Protein AF-A0AAQ4ECL3-F1 (afdb_monomer)

Foldseek 3Di:
DAQAKAAADDVVVVPPPDDPPWKKWKAQPVQRDIDIGTHDYHPDDPQDMGHDPVVCVRNVHDPPGDIDIDTDDDDDDPDDDDDDPDPVCVPPPCNPVCVVVVD

Organism: Amblyomma americanum (NCBI:txid6943)

pLDDT: mean 70.66, std 14.15, range [37.09, 89.62]

Radius of gyration: 15.75 Å; Cα contacts (8 Å, |Δi|>4): 124; chains: 1; bounding box: 32×44×38 Å

Mean predicted aligned error: 11.11 Å

Solvent-accessible surface area (backbone atoms only — not comparable to full-atom values): 6639 Å² total; per-residue (Å²): 105,76,62,53,28,30,36,33,70,54,76,71,60,72,71,46,88,79,62,85,80,59,34,31,35,41,36,27,78,88,68,73,32,73,49,79,38,36,62,74,48,62,81,34,57,88,92,36,70,53,68,54,69,69,55,33,60,72,41,70,54,61,95,91,60,81,66,48,77,43,86,41,92,76,78,85,77,93,76,84,89,83,80,81,92,52,73,76,60,71,74,45,94,56,58,77,72,43,55,74,63,79,61

Sequence (103 aa):
RSKLCVISFSCILARLNIVYPMLFKLTNKKSNRETHCGVLEFVADEGKVYLPYWMQRNLLLDEGDIVQVESATLPVATFSKFQPLSVDFLDITNPKAVYPLVW

Secondary structure (DSSP, 8-state):
---EEEEB--HHHHHS--PSS-EEEEEETTTTEEEEEEE----BPTT-EE--HHHHHHHTPPTT---EEEE--PPPPS------SSGGGTSSS-HHHHHHHH-

Nearest PDB structures (foldseek):
  2yuj-assembly1_A  TM=9.071E-01  e=2.483E-09  Homo sapiens
  1zc1-assembly1_A  TM=8.539E-01  e=1.023E-07  Saccharomyces cerevisiae
  7r7s-assembly1_D  TM=8.011E-01  e=1.392E-03  Homo sapiens
  7k56-assembly1_A  TM=6.999E-01  e=4.610E-03  Homo sapiens
  7a8y-assembly1_BBB  TM=6.713E-01  e=5.387E-02  Escherichia coli

Structure (mmCIF, N/CA/C/O backbone):
data_AF-A0AAQ4ECL3-F1
#
_entry.id   AF-A0AAQ4ECL3-F1
#
loop_
_atom_site.group_PDB
_atom_site.id
_atom_site.type_symbol
_atom_site.label_atom_id
_atom_site.label_alt_id
_atom_site.label_comp_id
_atom_site.label_asym_id
_atom_site.label_entity_id
_atom_site.label_seq_id
_atom_site.pdbx_PDB_ins_code
_atom_site.Cartn_x
_atom_site.Cartn_y
_atom_site.Cartn_z
_atom_site.occupancy
_atom_site.B_iso_or_equiv
_atom_site.auth_seq_id
_atom_site.auth_comp_id
_atom_site.auth_asym_id
_atom_site.auth_atom_id
_atom_site.pdbx_PDB_model_num
ATOM 1 N N . ARG A 1 1 ? -1.171 -0.629 -13.913 1.00 37.47 1 ARG A N 1
ATOM 2 C CA . ARG A 1 1 ? -1.336 0.820 -13.656 1.00 37.47 1 ARG A CA 1
ATOM 3 C C . ARG A 1 1 ? -1.930 1.063 -12.256 1.00 37.47 1 ARG A C 1
ATOM 5 O O . ARG A 1 1 ? -2.593 2.068 -12.038 1.00 37.47 1 ARG A O 1
ATOM 12 N N . SER A 1 2 ? -1.724 0.163 -11.292 1.00 39.12 2 SER A N 1
ATOM 13 C CA . SER A 1 2 ? -2.776 -0.157 -10.308 1.00 39.12 2 SER A CA 1
ATOM 14 C C . SER A 1 2 ? -2.320 -0.065 -8.849 1.00 39.12 2 SER A C 1
ATOM 16 O O . SER A 1 2 ? -2.983 -0.585 -7.955 1.00 39.12 2 SER A O 1
ATOM 18 N N . LYS A 1 3 ? -1.174 0.577 -8.606 1.00 52.75 3 LYS A N 1
ATOM 19 C CA . LYS A 1 3 ? -0.486 0.661 -7.305 1.00 52.75 3 LYS A CA 1
ATOM 20 C C . LYS A 1 3 ? -0.655 2.012 -6.605 1.00 52.75 3 LYS A C 1
ATOM 22 O O . LYS A 1 3 ? 0.164 2.402 -5.771 1.00 52.75 3 LYS A O 1
ATOM 27 N N . LEU A 1 4 ? -1.657 2.749 -7.054 1.00 59.72 4 LEU A N 1
ATOM 28 C CA . LEU A 1 4 ? -1.819 4.156 -6.779 1.00 59.72 4 LEU A CA 1
ATOM 29 C C . LEU A 1 4 ? -2.961 4.348 -5.792 1.00 59.72 4 LEU A C 1
ATOM 31 O O . LEU A 1 4 ? -4.077 3.893 -6.035 1.00 59.72 4 LEU A O 1
ATOM 35 N N . CYS A 1 5 ? -2.656 5.013 -4.690 1.00 62.75 5 CYS A N 1
ATOM 36 C CA . CYS A 1 5 ? -3.624 5.373 -3.670 1.00 62.75 5 CYS A CA 1
ATOM 37 C C . CYS A 1 5 ? -4.011 6.841 -3.824 1.00 62.75 5 CYS A C 1
ATOM 39 O O . CYS A 1 5 ? -3.214 7.660 -4.294 1.00 62.75 5 CYS A O 1
ATOM 41 N N . VAL A 1 6 ? -5.231 7.163 -3.402 1.00 69.75 6 VAL A N 1
ATOM 42 C CA . VAL A 1 6 ? -5.695 8.547 -3.295 1.00 69.75 6 VAL A CA 1
ATOM 43 C C . VAL A 1 6 ? -5.653 8.927 -1.823 1.00 69.75 6 VAL A C 1
ATOM 45 O O . VAL A 1 6 ? -6.284 8.269 -0.995 1.00 69.75 6 VAL A O 1
ATOM 48 N N . ILE A 1 7 ? -4.877 9.955 -1.488 1.00 72.88 7 ILE A N 1
ATOM 49 C CA . ILE A 1 7 ? -4.630 10.368 -0.101 1.00 72.88 7 ILE A CA 1
ATOM 50 C C . ILE A 1 7 ? -5.153 11.786 0.101 1.00 72.88 7 ILE A C 1
ATOM 52 O O . ILE A 1 7 ? -5.049 12.626 -0.786 1.00 72.88 7 ILE A O 1
ATOM 56 N N . SER A 1 8 ? -5.703 12.064 1.278 1.00 66.25 8 SER A N 1
ATOM 57 C CA . SER A 1 8 ? -6.054 13.418 1.697 1.00 66.25 8 SER A CA 1
ATOM 58 C C . SER A 1 8 ? -4.842 14.351 1.652 1.00 66.25 8 SER A C 1
ATOM 60 O O . SER A 1 8 ? -3.820 14.080 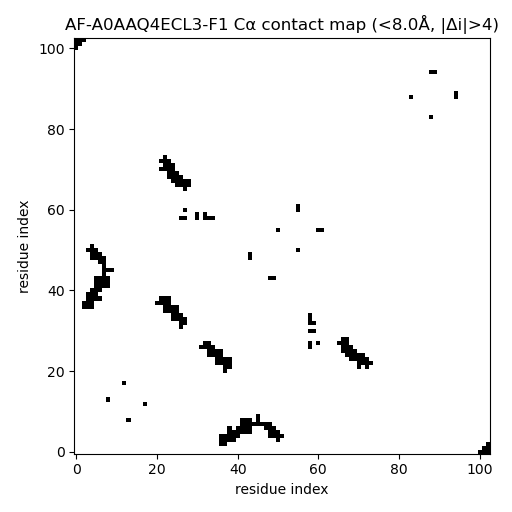2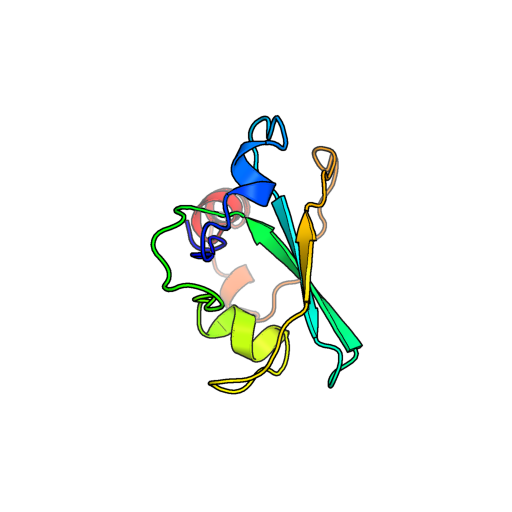.288 1.00 66.25 8 SER A O 1
ATOM 62 N N . PHE A 1 9 ? -4.969 15.501 0.991 1.00 60.72 9 PHE A N 1
ATOM 63 C CA . PHE A 1 9 ? -3.933 16.530 1.018 1.00 60.72 9 PHE A CA 1
ATOM 64 C C . PHE A 1 9 ? -4.034 17.365 2.299 1.00 60.72 9 PHE A C 1
ATOM 66 O O . PHE A 1 9 ? -4.864 18.262 2.400 1.00 60.72 9 PHE A O 1
ATOM 73 N N . SER A 1 10 ? -3.173 17.110 3.284 1.00 56.91 10 SER A N 1
ATOM 74 C CA . SER A 1 10 ? -2.925 18.107 4.331 1.00 56.91 10 SER A CA 1
ATOM 75 C C . SER A 1 10 ? -1.849 19.073 3.835 1.00 56.91 10 SER A C 1
ATOM 77 O O . SER A 1 10 ? -0.794 18.632 3.373 1.00 56.91 10 SER A O 1
ATOM 79 N N . CYS A 1 11 ? -2.073 20.386 3.962 1.00 48.41 11 CYS A N 1
ATOM 80 C CA . CYS A 1 11 ? -1.137 21.451 3.561 1.00 48.41 11 CYS A CA 1
ATOM 81 C C . CYS A 1 11 ? 0.303 21.273 4.092 1.00 48.41 11 CYS A C 1
ATOM 83 O O . CYS A 1 11 ? 1.238 21.867 3.557 1.00 48.41 11 CYS A O 1
ATOM 85 N N . ILE A 1 12 ? 0.507 20.448 5.124 1.00 55.84 12 ILE A N 1
ATOM 86 C CA . ILE A 1 12 ? 1.825 20.087 5.662 1.00 55.84 12 ILE A CA 1
ATOM 87 C C . ILE A 1 12 ? 2.67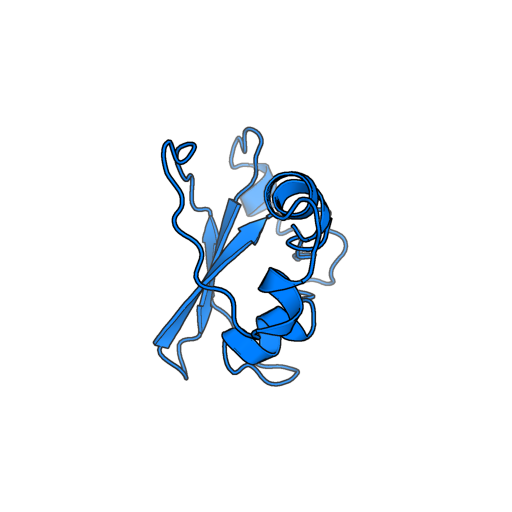0 19.334 4.619 1.00 55.84 12 ILE A C 1
ATOM 89 O O . ILE A 1 12 ? 3.864 19.608 4.499 1.00 55.84 12 ILE A O 1
ATOM 93 N N . LEU A 1 13 ? 2.060 18.450 3.818 1.00 58.78 13 LEU A N 1
ATOM 94 C CA . LEU A 1 13 ? 2.754 17.710 2.756 1.00 58.78 13 LEU A CA 1
ATOM 95 C C . LEU A 1 13 ? 3.167 18.613 1.587 1.00 58.78 13 LEU A C 1
ATOM 97 O O . LEU A 1 13 ? 4.217 18.386 1.002 1.00 58.78 13 LEU A O 1
ATOM 101 N N . ALA A 1 14 ? 2.399 19.664 1.286 1.00 54.06 14 ALA A N 1
ATOM 102 C CA . ALA A 1 14 ? 2.721 20.633 0.231 1.00 54.06 14 ALA A CA 1
ATOM 103 C C . ALA A 1 14 ? 4.022 21.407 0.498 1.00 54.06 14 ALA A C 1
ATOM 105 O O . ALA A 1 14 ? 4.665 21.905 -0.422 1.00 54.06 14 ALA A O 1
ATOM 106 N N . ARG A 1 15 ? 4.381 21.545 1.782 1.00 54.62 15 ARG A N 1
ATOM 107 C CA . ARG A 1 15 ? 5.600 22.228 2.234 1.00 54.62 15 ARG A CA 1
ATOM 108 C C . ARG A 1 15 ? 6.818 21.313 2.234 1.00 54.62 15 ARG A C 1
ATOM 110 O O . ARG A 1 15 ? 7.941 21.813 2.263 1.00 54.62 15 ARG A O 1
ATOM 117 N N . LEU A 1 16 ? 6.614 19.995 2.208 1.00 58.00 16 LEU A N 1
ATOM 118 C CA . LEU A 1 16 ? 7.677 19.068 1.858 1.00 58.00 16 LEU A CA 1
ATOM 119 C C . LEU A 1 16 ? 7.915 19.238 0.356 1.00 58.00 16 LEU A C 1
ATOM 121 O O . LEU A 1 16 ? 6.995 19.164 -0.449 1.00 58.00 16 LEU A O 1
ATOM 125 N N . ASN A 1 17 ? 9.149 19.537 -0.028 1.00 54.25 17 ASN A N 1
ATOM 126 C CA . ASN A 1 17 ? 9.567 19.651 -1.421 1.00 54.25 17 ASN A CA 1
ATOM 127 C C . ASN A 1 17 ? 9.581 18.246 -2.051 1.00 54.25 17 ASN A C 1
ATOM 129 O O . ASN A 1 17 ? 10.637 17.624 -2.172 1.00 54.25 17 ASN A O 1
ATOM 133 N N . ILE A 1 18 ? 8.399 17.675 -2.311 1.00 58.16 18 ILE A N 1
ATOM 134 C CA . ILE A 1 18 ? 8.283 16.281 -2.730 1.00 58.16 18 ILE A CA 1
ATOM 135 C C . ILE A 1 18 ? 8.643 16.192 -4.217 1.00 58.16 18 ILE A C 1
ATOM 137 O O . ILE A 1 18 ? 7.884 16.595 -5.097 1.00 58.16 18 ILE A O 1
ATOM 141 N N . VAL A 1 19 ? 9.827 15.645 -4.481 1.00 57.91 19 VAL A N 1
ATOM 142 C CA . VAL A 1 19 ? 10.317 15.317 -5.820 1.00 57.91 19 VAL A CA 1
ATOM 143 C C . VAL A 1 19 ? 9.714 13.976 -6.246 1.00 57.91 19 VAL A C 1
ATOM 145 O O . VAL A 1 19 ? 9.666 13.032 -5.458 1.00 57.91 19 VAL A O 1
ATOM 148 N N . TYR A 1 20 ? 9.239 13.881 -7.488 1.00 58.91 20 TYR A N 1
ATOM 149 C CA . TYR A 1 20 ? 8.710 12.628 -8.031 1.00 58.91 20 TYR A CA 1
ATOM 150 C C . TYR A 1 20 ? 9.795 11.542 -8.122 1.00 58.91 20 TYR A C 1
ATOM 152 O O . TYR A 1 20 ? 10.932 11.856 -8.481 1.00 58.91 20 TYR A O 1
ATOM 160 N N . PRO A 1 21 ? 9.448 10.257 -7.903 1.00 66.31 21 PRO A N 1
ATOM 161 C CA . PRO A 1 21 ? 8.125 9.710 -7.566 1.00 66.31 21 PRO A CA 1
ATOM 162 C C . PRO A 1 21 ? 7.766 9.825 -6.072 1.00 66.31 21 PRO A C 1
ATOM 164 O O . PRO A 1 21 ? 8.563 9.480 -5.204 1.00 66.31 21 PRO A O 1
ATOM 167 N N . MET A 1 22 ? 6.530 10.244 -5.769 1.00 76.00 22 MET A N 1
ATOM 168 C CA . MET A 1 22 ? 6.033 10.312 -4.389 1.00 76.00 22 MET A CA 1
ATOM 169 C C . MET A 1 22 ? 5.642 8.918 -3.895 1.00 76.00 22 MET A C 1
ATOM 171 O O . MET A 1 22 ? 4.665 8.326 -4.362 1.00 76.00 22 MET A O 1
ATOM 175 N N . LEU A 1 23 ? 6.417 8.397 -2.951 1.00 80.00 23 LEU A N 1
ATOM 176 C CA . LEU A 1 23 ? 6.217 7.084 -2.356 1.00 80.00 23 LEU A CA 1
ATOM 177 C C . LEU A 1 23 ? 5.829 7.230 -0.886 1.00 80.00 23 LEU A C 1
ATOM 179 O O . LEU A 1 23 ? 6.382 8.041 -0.139 1.00 80.00 23 LEU A O 1
ATOM 183 N N . PHE A 1 24 ? 4.873 6.406 -0.478 1.00 83.75 24 PHE A N 1
ATOM 184 C CA . PHE A 1 24 ? 4.345 6.378 0.874 1.00 83.75 24 PHE A CA 1
ATOM 185 C C . PHE A 1 24 ? 4.396 4.963 1.424 1.00 83.75 24 PHE A C 1
ATOM 187 O O . PHE A 1 24 ? 4.158 3.978 0.721 1.00 83.75 24 PHE A O 1
ATOM 194 N N . LYS A 1 25 ? 4.718 4.867 2.704 1.00 85.50 25 LYS A N 1
ATOM 195 C CA . LYS A 1 25 ? 4.663 3.652 3.492 1.00 85.50 25 LYS A CA 1
ATOM 196 C C . LYS A 1 25 ? 3.361 3.659 4.287 1.00 85.50 25 LYS A C 1
ATOM 198 O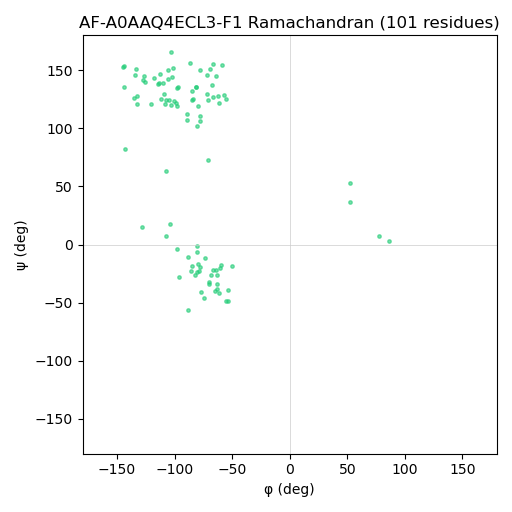 O . LYS A 1 25 ? 3.099 4.585 5.048 1.00 85.50 25 LYS A O 1
ATOM 203 N N . LEU A 1 26 ? 2.551 2.633 4.078 1.00 87.88 26 LEU A N 1
ATOM 204 C CA . LEU A 1 26 ? 1.334 2.364 4.830 1.00 87.88 26 LEU A CA 1
ATOM 205 C C . LEU A 1 26 ? 1.639 1.286 5.863 1.00 87.88 26 LEU A C 1
ATOM 207 O O . LEU A 1 26 ? 2.048 0.188 5.489 1.00 87.88 26 LEU A O 1
ATOM 211 N N . THR A 1 27 ? 1.396 1.581 7.134 1.00 88.38 27 THR A N 1
ATOM 212 C CA . THR A 1 27 ? 1.607 0.654 8.247 1.00 88.38 27 THR A CA 1
ATOM 213 C C . THR A 1 27 ? 0.289 0.435 8.979 1.00 88.38 27 THR A C 1
ATOM 215 O O . THR A 1 27 ? -0.316 1.373 9.507 1.00 88.38 27 THR A O 1
ATOM 218 N N . ASN A 1 28 ? -0.160 -0.816 9.031 1.00 89.62 28 ASN A N 1
ATOM 219 C CA . ASN A 1 28 ? -1.294 -1.226 9.844 1.00 89.62 28 ASN A CA 1
ATOM 220 C C . ASN A 1 28 ? -0.799 -1.623 11.244 1.00 89.62 28 ASN A C 1
ATOM 222 O O . ASN A 1 28 ? -0.127 -2.642 11.408 1.00 89.62 28 ASN A O 1
ATOM 226 N N . LYS A 1 29 ? -1.164 -0.841 12.269 1.00 85.62 29 LYS A N 1
ATOM 227 C CA . LYS A 1 29 ? -0.792 -1.121 13.668 1.00 85.62 29 LYS A CA 1
ATOM 228 C C . LYS A 1 29 ? -1.478 -2.359 14.246 1.00 85.62 29 LYS A C 1
ATOM 230 O O . LYS A 1 29 ? -0.928 -2.968 15.156 1.00 85.62 29 LYS A O 1
ATOM 235 N N . LYS A 1 30 ? -2.658 -2.731 13.741 1.00 85.88 30 LYS A N 1
ATOM 236 C CA . LYS A 1 30 ? -3.420 -3.883 14.244 1.00 85.88 30 LYS A CA 1
ATOM 237 C C . LYS A 1 30 ? -2.805 -5.204 13.798 1.00 85.88 30 LYS A C 1
ATOM 239 O O . LYS A 1 30 ? -2.653 -6.113 14.603 1.00 85.88 30 LYS A O 1
ATOM 244 N N . SER A 1 31 ? -2.445 -5.299 12.519 1.00 83.06 31 SER A N 1
ATOM 245 C CA . SER A 1 31 ? -1.895 -6.519 11.916 1.00 83.06 31 SER A CA 1
ATOM 246 C C . SER A 1 31 ? -0.365 -6.526 11.826 1.00 83.06 31 SER A C 1
ATOM 248 O O . SER A 1 31 ? 0.209 -7.528 11.404 1.00 83.06 31 SER A O 1
ATOM 250 N N . ASN A 1 32 ? 0.292 -5.426 12.220 1.00 84.69 32 ASN A N 1
ATOM 251 C CA . ASN A 1 32 ? 1.740 -5.210 12.115 1.00 84.69 32 ASN A CA 1
ATOM 252 C C . ASN A 1 32 ? 2.269 -5.468 10.688 1.00 84.69 32 ASN A C 1
ATOM 254 O O . ASN A 1 32 ? 3.342 -6.031 10.483 1.00 84.69 32 ASN A O 1
ATOM 258 N N . ARG A 1 33 ? 1.460 -5.101 9.685 1.00 86.38 33 ARG A N 1
ATOM 259 C CA . ARG A 1 33 ? 1.798 -5.218 8.264 1.00 86.38 33 ARG A CA 1
ATOM 260 C C . ARG A 1 33 ? 2.120 -3.858 7.681 1.00 86.38 33 ARG A C 1
ATOM 262 O O . ARG A 1 33 ? 1.453 -2.870 7.978 1.00 86.38 33 ARG A O 1
ATOM 269 N N . GLU A 1 34 ? 3.095 -3.839 6.788 1.00 88.00 34 GLU A N 1
ATOM 270 C CA . GLU A 1 34 ? 3.540 -2.641 6.090 1.00 88.00 34 GLU A CA 1
ATOM 271 C C . GLU A 1 34 ? 3.531 -2.855 4.575 1.00 88.00 34 GLU A C 1
ATOM 273 O O . GLU A 1 34 ? 3.795 -3.952 4.078 1.00 88.00 34 GLU A O 1
ATOM 278 N N . THR A 1 35 ? 3.205 -1.808 3.821 1.00 85.38 35 THR A N 1
ATOM 279 C CA . THR A 1 35 ? 3.246 -1.820 2.354 1.00 85.38 35 THR A CA 1
ATOM 280 C C . THR A 1 35 ? 3.693 -0.469 1.814 1.00 85.38 35 THR A C 1
ATOM 282 O O . THR A 1 35 ? 3.488 0.564 2.446 1.00 85.38 35 THR A O 1
ATOM 285 N N . HIS A 1 36 ? 4.290 -0.471 0.624 1.00 84.69 36 HIS A N 1
ATOM 286 C CA . HIS A 1 36 ? 4.709 0.746 -0.066 1.00 84.69 36 HIS A CA 1
ATOM 287 C C . HIS A 1 36 ? 3.819 1.013 -1.273 1.00 84.69 36 HIS A C 1
ATOM 289 O O . HIS A 1 36 ? 3.623 0.133 -2.118 1.00 84.69 36 HIS A O 1
ATOM 295 N N . CYS A 1 37 ? 3.309 2.237 -1.356 1.00 80.69 37 CYS A N 1
ATOM 296 C CA . CYS A 1 37 ? 2.321 2.647 -2.343 1.00 80.69 37 CYS A CA 1
ATOM 297 C C . CYS A 1 37 ? 2.709 3.994 -2.950 1.00 80.69 37 CYS A C 1
ATOM 299 O O . CYS A 1 37 ? 3.288 4.848 -2.278 1.00 80.69 37 CYS A O 1
ATOM 301 N N . GLY A 1 38 ? 2.396 4.173 -4.231 1.00 79.94 38 GLY A N 1
ATOM 302 C CA . GLY A 1 38 ? 2.494 5.481 -4.870 1.00 79.94 38 GLY A CA 1
ATOM 303 C C . GLY A 1 38 ? 1.206 6.268 -4.655 1.00 79.94 38 GLY A C 1
ATOM 304 O O . GLY A 1 38 ? 0.143 5.675 -4.467 1.00 79.94 38 GLY A O 1
ATOM 305 N N . VAL A 1 39 ? 1.285 7.592 -4.731 1.00 77.62 39 VAL A N 1
ATOM 306 C CA . VAL A 1 39 ? 0.091 8.440 -4.854 1.00 77.62 39 VAL A CA 1
ATOM 307 C C . VAL A 1 39 ? -0.123 8.819 -6.310 1.00 77.62 39 VAL A C 1
ATOM 309 O O . VAL A 1 39 ? 0.830 9.189 -6.993 1.00 77.62 39 VAL A O 1
ATOM 312 N N . LEU A 1 40 ? -1.373 8.716 -6.772 1.00 71.88 40 LEU A N 1
ATOM 313 C CA . LEU A 1 40 ? -1.787 9.269 -8.067 1.00 71.88 40 LEU A CA 1
ATOM 314 C C . LEU A 1 40 ? -2.241 10.711 -7.909 1.00 71.88 40 LEU A C 1
ATOM 316 O O . LEU A 1 40 ? -1.695 11.604 -8.543 1.00 71.88 40 LEU A O 1
ATOM 320 N N . GLU A 1 41 ? -3.223 10.919 -7.039 1.00 69.50 41 GLU A N 1
ATOM 321 C CA . GLU A 1 41 ? -3.903 12.193 -6.854 1.00 69.50 41 GLU A CA 1
ATOM 322 C C . GLU A 1 41 ? -4.265 12.379 -5.383 1.00 69.50 41 GLU A C 1
ATOM 324 O O . GLU A 1 41 ? -4.484 11.412 -4.648 1.00 69.50 41 GLU A O 1
ATOM 329 N N . PHE A 1 42 ? -4.356 13.636 -4.960 1.00 74.19 42 PHE A N 1
ATOM 330 C CA . PHE A 1 42 ? -4.755 13.986 -3.605 1.00 74.19 42 PHE A CA 1
ATOM 331 C C . PHE A 1 42 ? -6.168 14.577 -3.580 1.00 74.19 42 PHE A C 1
ATOM 333 O O . PHE A 1 42 ? -6.359 15.748 -3.267 1.00 74.19 42 PHE A O 1
ATOM 340 N N . VAL A 1 43 ? -7.155 13.769 -3.974 1.00 75.75 43 VAL A N 1
ATOM 341 C CA . VAL A 1 43 ? -8.574 14.176 -4.064 1.00 75.75 43 VAL A CA 1
ATOM 342 C C . VAL A 1 43 ? -9.451 13.571 -2.965 1.00 75.75 43 VAL A C 1
ATOM 344 O O . VAL A 1 43 ? -10.670 13.693 -3.016 1.00 75.75 43 VAL A O 1
ATOM 347 N N . ALA A 1 44 ? -8.860 12.889 -1.979 1.00 79.00 44 ALA A N 1
ATOM 348 C CA . ALA A 1 44 ? -9.628 12.317 -0.879 1.00 79.00 44 ALA A CA 1
ATOM 349 C C . ALA A 1 44 ? -10.018 13.375 0.161 1.00 79.00 44 ALA A C 1
ATOM 351 O O . ALA A 1 44 ? -9.273 14.331 0.382 1.00 79.00 44 ALA A O 1
ATOM 352 N N . ASP A 1 45 ? -11.156 13.159 0.828 1.00 80.81 45 ASP A N 1
ATOM 353 C CA . ASP A 1 45 ? -11.597 13.998 1.947 1.00 80.81 45 ASP A CA 1
ATOM 354 C C . ASP A 1 45 ? -10.570 14.000 3.079 1.00 80.81 45 ASP A C 1
ATOM 356 O O . ASP A 1 45 ? -9.846 13.020 3.271 1.00 80.81 45 ASP A O 1
ATOM 360 N N . GLU A 1 46 ? -10.567 15.068 3.877 1.00 78.38 46 GLU A N 1
ATOM 361 C CA . GLU A 1 46 ? -9.596 15.233 4.950 1.00 78.38 46 GLU A CA 1
ATOM 362 C C . GLU A 1 46 ? -9.592 14.044 5.923 1.00 78.38 46 GLU A C 1
ATOM 364 O O . GLU A 1 46 ? -10.625 13.636 6.456 1.00 78.38 46 GLU A O 1
ATOM 369 N N . GLY A 1 47 ? -8.413 13.448 6.118 1.00 76.00 47 GLY A N 1
ATOM 370 C CA . GLY A 1 47 ? -8.244 12.275 6.979 1.00 76.00 47 GLY A CA 1
ATOM 371 C C . GLY A 1 47 ? -8.700 10.944 6.369 1.00 76.00 47 GLY A C 1
ATOM 372 O O . GLY A 1 47 ? -8.679 9.933 7.069 1.00 76.00 47 GLY A O 1
ATOM 373 N N . LYS A 1 48 ? -9.074 10.905 5.082 1.00 81.81 48 LYS A N 1
ATOM 374 C CA . LYS A 1 48 ? -9.399 9.665 4.362 1.00 81.81 48 LYS A CA 1
ATOM 375 C C . LYS A 1 48 ? -8.299 9.262 3.382 1.00 81.81 48 LYS A C 1
ATOM 377 O O . LYS A 1 48 ? -7.589 10.090 2.806 1.00 81.81 48 LYS A O 1
ATOM 382 N N . VAL A 1 49 ? -8.182 7.953 3.182 1.00 82.25 49 VAL A N 1
ATOM 383 C CA . VAL A 1 49 ? -7.316 7.338 2.175 1.00 82.25 49 VAL A CA 1
ATOM 384 C C . VAL A 1 49 ? -8.122 6.284 1.438 1.00 82.25 49 VAL A C 1
ATOM 386 O O . VAL A 1 49 ? -8.699 5.396 2.063 1.00 82.25 49 VAL A O 1
ATOM 389 N N . TYR A 1 50 ? -8.136 6.363 0.112 1.00 84.06 50 TYR A N 1
ATOM 390 C CA . TYR A 1 50 ? -8.750 5.344 -0.727 1.00 84.06 50 TYR A CA 1
ATOM 391 C C . TYR A 1 50 ? -7.669 4.395 -1.238 1.00 84.06 50 TYR A C 1
ATOM 393 O O . TYR A 1 50 ? -6.728 4.801 -1.930 1.00 84.06 50 TYR A O 1
ATOM 401 N N . LEU A 1 51 ? -7.816 3.124 -0.868 1.00 84.31 51 LEU A N 1
ATOM 402 C CA . LEU A 1 51 ? -6.936 2.029 -1.255 1.00 84.31 51 LEU A CA 1
ATOM 403 C C . LEU A 1 51 ? -7.700 1.063 -2.169 1.00 84.31 51 LEU A C 1
ATOM 405 O O . LEU A 1 51 ? -8.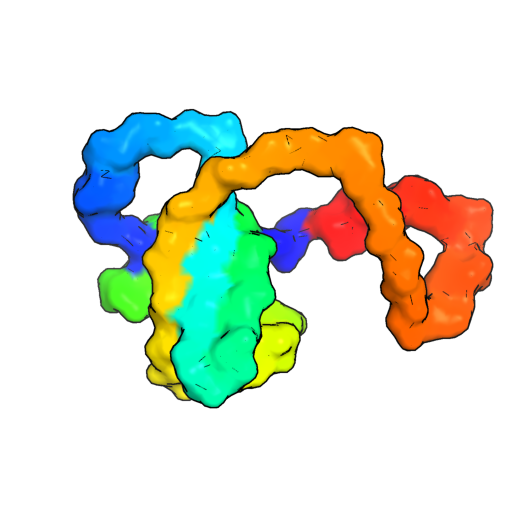897 0.848 -1.974 1.00 84.31 51 LEU A O 1
ATOM 409 N N . PRO A 1 52 ? -7.034 0.428 -3.142 1.00 85.06 52 PRO A N 1
ATOM 410 C CA . PRO A 1 52 ? -7.654 -0.639 -3.910 1.00 85.06 52 PRO A CA 1
ATOM 411 C C . PRO A 1 52 ? -7.868 -1.897 -3.048 1.00 85.06 52 PRO A C 1
ATOM 413 O O . PRO A 1 52 ? -7.076 -2.202 -2.153 1.00 85.06 52 PRO A O 1
ATOM 416 N N . TYR A 1 53 ? -8.897 -2.685 -3.378 1.00 80.88 53 TYR A N 1
ATOM 417 C CA . TYR A 1 53 ? -9.331 -3.853 -2.592 1.00 80.88 53 TYR A CA 1
ATOM 418 C C . TYR A 1 53 ? -8.215 -4.869 -2.294 1.00 80.88 53 TYR A C 1
ATOM 420 O O . TYR A 1 53 ? -8.114 -5.410 -1.193 1.00 80.88 53 TYR A O 1
ATOM 428 N N . TRP A 1 54 ? -7.330 -5.121 -3.262 1.00 82.38 54 TRP A N 1
ATOM 429 C CA . TRP A 1 54 ? -6.209 -6.047 -3.086 1.00 82.38 54 TRP A CA 1
ATOM 430 C C . TRP A 1 54 ? -5.223 -5.574 -2.008 1.00 82.38 54 TRP A C 1
ATOM 432 O O . TRP A 1 54 ? -4.661 -6.391 -1.281 1.00 82.38 54 TRP A O 1
ATOM 442 N N . MET A 1 55 ? -5.028 -4.261 -1.880 1.00 82.62 55 MET A N 1
ATOM 443 C CA . MET A 1 55 ? -4.107 -3.665 -0.918 1.00 82.62 55 MET A CA 1
ATOM 444 C C . MET A 1 55 ? -4.709 -3.676 0.481 1.00 82.62 55 MET A C 1
ATOM 446 O O . MET A 1 55 ? -4.024 -4.043 1.434 1.00 82.62 55 MET A O 1
ATOM 450 N N . GLN A 1 56 ? -6.004 -3.373 0.577 1.00 85.12 56 GLN A N 1
ATOM 451 C CA . GLN A 1 56 ? -6.782 -3.539 1.798 1.00 85.12 56 GLN A CA 1
ATOM 452 C C . GLN A 1 56 ? -6.688 -4.985 2.317 1.00 85.12 56 GLN A C 1
ATOM 454 O O . GLN A 1 56 ? -6.322 -5.201 3.471 1.00 85.12 56 GLN A O 1
ATOM 459 N N . ARG A 1 57 ? -6.897 -5.986 1.447 1.00 84.94 57 ARG A N 1
ATOM 460 C CA . ARG A 1 57 ? -6.715 -7.405 1.802 1.00 84.94 57 ARG A CA 1
ATOM 461 C C . ARG A 1 57 ? -5.287 -7.744 2.221 1.00 84.94 57 ARG A C 1
ATOM 463 O O . ARG A 1 57 ? -5.097 -8.482 3.184 1.00 84.94 57 ARG A O 1
ATOM 470 N N . ASN A 1 58 ? -4.284 -7.217 1.521 1.00 85.31 58 ASN A N 1
ATOM 471 C CA . ASN A 1 58 ? -2.883 -7.485 1.840 1.00 85.31 58 ASN A CA 1
ATOM 472 C C . ASN A 1 58 ? -2.486 -6.931 3.221 1.00 85.31 58 ASN A C 1
ATOM 474 O O . ASN A 1 58 ? -1.777 -7.593 3.979 1.00 85.31 58 ASN A O 1
ATOM 478 N N . LEU A 1 59 ? -2.980 -5.741 3.565 1.00 84.88 59 LEU A N 1
ATOM 479 C CA . LEU A 1 59 ? -2.782 -5.102 4.868 1.00 84.88 59 LEU A CA 1
ATOM 480 C C . LEU A 1 59 ? -3.729 -5.630 5.957 1.00 84.88 59 LEU A C 1
ATOM 482 O O . LEU A 1 59 ? -3.542 -5.265 7.120 1.00 84.88 59 LEU A O 1
ATOM 486 N N . LEU A 1 60 ? -4.698 -6.486 5.606 1.00 87.25 60 LEU A N 1
ATOM 487 C CA . LEU A 1 60 ? -5.767 -6.955 6.497 1.00 87.25 60 LEU A CA 1
ATOM 488 C C . LEU A 1 60 ? -6.495 -5.771 7.150 1.00 87.25 60 LEU A C 1
ATOM 490 O O . LEU A 1 60 ? -6.546 -5.658 8.373 1.00 87.25 60 LEU A O 1
ATOM 494 N N . LEU A 1 61 ? -6.950 -4.841 6.316 1.00 86.00 61 LEU A N 1
ATOM 495 C CA . LEU A 1 61 ? -7.700 -3.661 6.730 1.00 86.00 61 LEU A CA 1
ATOM 496 C C . LEU A 1 61 ? -9.186 -3.850 6.446 1.00 86.00 61 LEU A C 1
ATOM 498 O O . LEU A 1 61 ? -9.557 -4.392 5.405 1.00 86.00 61 LEU A O 1
ATOM 502 N N . ASP A 1 62 ? -10.020 -3.325 7.331 1.00 86.50 62 ASP A N 1
ATOM 503 C CA . ASP A 1 62 ? -11.456 -3.186 7.104 1.00 86.50 62 ASP A CA 1
ATOM 504 C C . ASP A 1 62 ? -11.818 -1.733 6.765 1.00 86.50 62 ASP A C 1
ATOM 506 O O . ASP A 1 62 ? -11.015 -0.807 6.912 1.00 86.50 62 ASP A O 1
ATOM 510 N N . GLU A 1 63 ? -13.025 -1.518 6.249 1.00 85.19 63 GLU A N 1
ATOM 511 C CA . GLU A 1 63 ? -13.512 -0.170 5.955 1.00 85.19 63 GLU A CA 1
ATOM 512 C C . GLU A 1 63 ? -13.592 0.659 7.244 1.00 85.19 63 GLU A C 1
ATOM 514 O O . GLU A 1 63 ? -14.186 0.241 8.237 1.00 85.19 63 GLU A O 1
ATOM 519 N N . GLY A 1 64 ? -12.981 1.845 7.230 1.00 84.62 64 GLY A N 1
ATOM 520 C CA . GLY A 1 64 ? -12.909 2.719 8.403 1.00 84.62 64 GLY A CA 1
ATOM 521 C C . GLY A 1 64 ? -11.741 2.431 9.350 1.00 84.62 64 GLY A C 1
ATOM 522 O O . GLY A 1 64 ? -11.612 3.120 10.363 1.00 84.62 64 GLY A O 1
ATOM 523 N N . ASP A 1 65 ? -10.863 1.475 9.030 1.00 86.50 65 ASP A N 1
ATOM 524 C CA . ASP A 1 65 ? -9.659 1.254 9.825 1.00 86.50 65 ASP A CA 1
ATOM 525 C C . ASP A 1 65 ? -8.613 2.358 9.664 1.00 86.5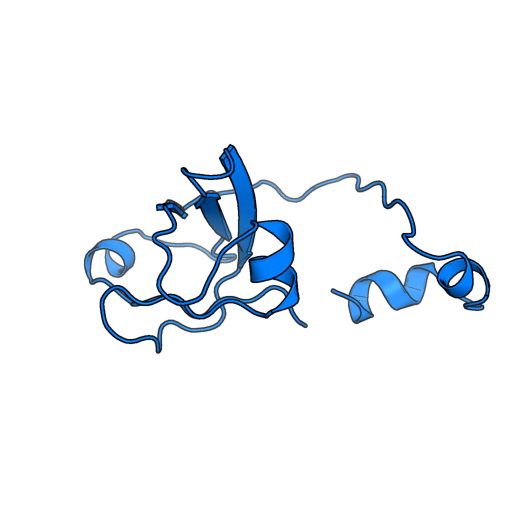0 65 ASP A C 1
ATOM 527 O O . ASP A 1 65 ? -8.402 2.935 8.596 1.00 86.50 65 ASP A O 1
ATOM 531 N N . ILE A 1 66 ? -7.911 2.622 10.766 1.00 85.00 66 ILE A N 1
ATOM 532 C CA . ILE A 1 66 ? -6.863 3.636 10.831 1.00 85.00 66 ILE A CA 1
ATOM 533 C C . ILE A 1 66 ? -5.546 3.028 10.347 1.00 85.00 66 ILE A C 1
ATOM 535 O O . ILE A 1 66 ? -5.044 2.052 10.910 1.00 85.00 66 ILE A O 1
ATOM 539 N N . VAL A 1 67 ? -4.949 3.665 9.343 1.00 86.69 67 VAL A N 1
ATOM 540 C CA . VAL A 1 67 ? -3.640 3.310 8.787 1.00 86.69 67 VAL A CA 1
ATOM 541 C C . VAL A 1 67 ? -2.660 4.441 9.056 1.00 86.69 67 VAL A C 1
ATOM 543 O O . VAL A 1 67 ? -2.993 5.614 8.895 1.00 86.69 67 VAL A O 1
ATOM 546 N N . GLN A 1 68 ? -1.434 4.099 9.444 1.00 86.31 68 GLN A N 1
ATOM 547 C CA . GLN A 1 68 ? -0.356 5.074 9.544 1.00 86.31 68 GLN A CA 1
ATOM 548 C C . GLN A 1 68 ? 0.285 5.260 8.169 1.00 86.31 68 GLN A C 1
ATOM 550 O O . GLN A 1 68 ? 0.717 4.288 7.553 1.00 86.31 68 GLN A O 1
ATOM 555 N N . VAL A 1 69 ? 0.338 6.504 7.699 1.00 83.62 69 VAL A N 1
ATOM 556 C CA . VAL A 1 69 ? 0.929 6.874 6.410 1.00 83.62 69 VAL A CA 1
ATOM 557 C C . VAL A 1 69 ? 2.186 7.691 6.664 1.00 83.62 69 VAL A C 1
ATOM 559 O O . VAL A 1 69 ? 2.134 8.716 7.339 1.00 83.62 69 VAL A O 1
ATOM 562 N N . GLU A 1 70 ? 3.307 7.254 6.105 1.00 82.44 70 GLU A N 1
ATOM 563 C CA . GLU A 1 70 ? 4.597 7.937 6.205 1.00 82.44 70 GLU A CA 1
ATOM 564 C C . GLU A 1 70 ? 5.162 8.171 4.806 1.00 82.44 70 GLU A C 1
ATOM 566 O O . GLU A 1 70 ? 5.059 7.302 3.940 1.00 82.44 70 GLU A O 1
ATOM 571 N N . SER A 1 71 ? 5.764 9.333 4.552 1.00 78.38 71 SER A N 1
ATOM 572 C CA . SER A 1 71 ? 6.512 9.537 3.310 1.00 78.38 71 SER A CA 1
ATOM 573 C C . SER A 1 71 ? 7.806 8.727 3.363 1.00 78.38 71 SER A C 1
ATOM 575 O O . SER A 1 71 ? 8.562 8.793 4.331 1.00 78.38 71 SER A O 1
ATOM 577 N N . ALA A 1 72 ? 8.065 7.941 2.320 1.00 76.81 72 ALA A N 1
ATOM 578 C CA . ALA A 1 72 ? 9.251 7.101 2.240 1.00 76.81 72 ALA A CA 1
ATOM 579 C C . ALA A 1 72 ? 9.912 7.280 0.879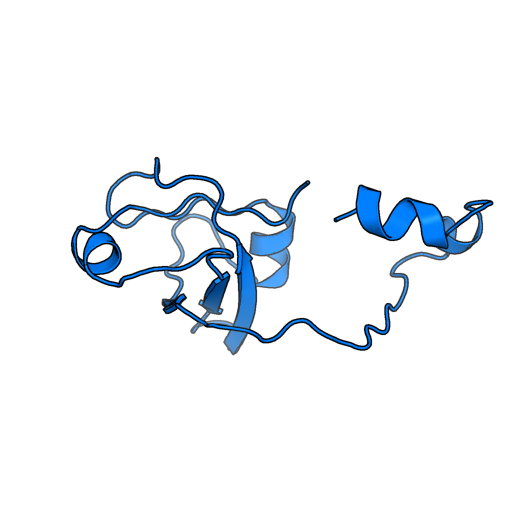 1.00 76.81 72 ALA A C 1
ATOM 581 O O . ALA A 1 72 ? 9.314 6.977 -0.146 1.00 76.81 72 ALA A O 1
ATOM 582 N N . 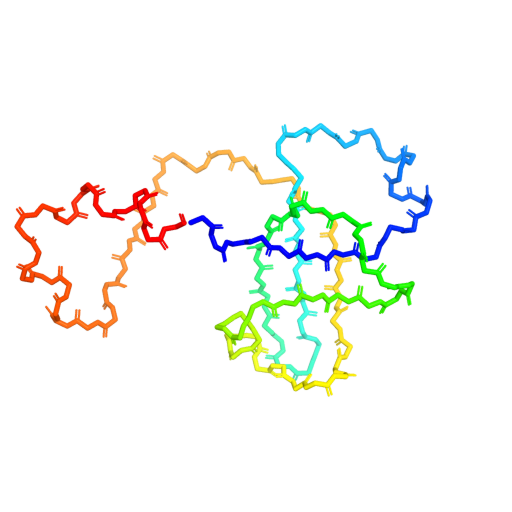THR A 1 73 ? 11.166 7.718 0.861 1.00 73.69 73 THR A N 1
ATOM 583 C CA . THR A 1 73 ? 11.948 7.786 -0.375 1.00 73.69 73 THR A CA 1
ATOM 584 C C . THR A 1 73 ? 12.667 6.459 -0.564 1.00 73.69 73 THR A C 1
ATOM 586 O O . THR A 1 73 ? 13.614 6.164 0.162 1.00 73.69 73 THR A O 1
ATOM 589 N N . LEU A 1 74 ? 12.218 5.641 -1.521 1.00 71.69 74 LEU A N 1
ATOM 590 C CA . LEU A 1 74 ? 12.912 4.400 -1.865 1.00 71.69 74 LEU A CA 1
ATOM 591 C C . LEU A 1 74 ? 13.820 4.603 -3.084 1.00 71.69 74 LEU A C 1
ATOM 593 O O . LEU A 1 74 ? 13.385 5.203 -4.071 1.00 71.69 74 LEU A O 1
ATOM 597 N N . PRO A 1 75 ? 15.060 4.082 -3.052 1.00 74.56 75 PRO A N 1
ATOM 598 C CA . PRO A 1 75 ? 15.912 4.050 -4.230 1.00 74.56 75 PRO A CA 1
ATOM 599 C C . PRO A 1 75 ? 15.330 3.101 -5.284 1.00 74.56 75 PRO A C 1
ATOM 601 O O . PRO A 1 75 ? 14.610 2.150 -4.968 1.00 74.56 75 PRO A O 1
ATOM 604 N N . VAL A 1 76 ? 15.669 3.337 -6.552 1.00 72.12 76 VAL A N 1
ATOM 605 C CA . VAL A 1 76 ? 15.281 2.441 -7.647 1.00 72.12 76 VAL A CA 1
ATOM 606 C C . VAL A 1 76 ? 15.902 1.066 -7.402 1.00 72.12 76 VAL A C 1
ATOM 608 O O . VAL A 1 76 ? 17.120 0.934 -7.286 1.00 72.12 76 VAL A O 1
ATOM 611 N N . ALA A 1 77 ? 15.061 0.037 -7.311 1.00 67.81 77 ALA A N 1
ATOM 612 C CA . ALA A 1 77 ? 15.527 -1.330 -7.132 1.00 67.81 77 ALA A CA 1
ATOM 613 C C . ALA A 1 77 ? 16.283 -1.801 -8.385 1.00 67.81 77 ALA A C 1
ATOM 615 O O . ALA A 1 77 ? 15.755 -1.747 -9.494 1.00 67.81 77 ALA A O 1
ATOM 616 N N . THR A 1 78 ? 17.507 -2.298 -8.205 1.00 70.31 78 THR A N 1
ATOM 617 C CA . THR A 1 78 ? 18.333 -2.871 -9.284 1.00 70.31 78 THR A CA 1
ATOM 618 C C . THR A 1 78 ? 17.951 -4.312 -9.615 1.00 70.31 78 THR A C 1
ATOM 620 O O . THR A 1 78 ? 18.188 -4.780 -10.725 1.00 70.31 78 THR A O 1
ATOM 623 N N . PHE 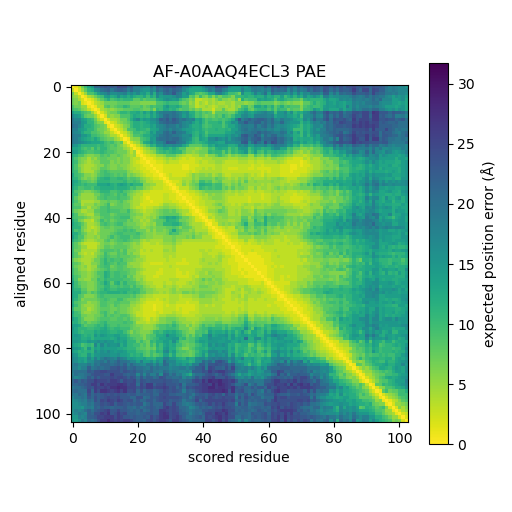A 1 79 ? 17.337 -5.020 -8.665 1.00 70.00 79 PHE A N 1
ATOM 624 C CA . PHE A 1 79 ? 16.922 -6.407 -8.812 1.00 70.00 79 PHE A CA 1
ATOM 625 C C . PHE A 1 79 ? 15.597 -6.642 -8.085 1.00 70.00 79 PHE A C 1
ATOM 627 O O . PHE A 1 79 ? 15.412 -6.204 -6.951 1.00 70.00 79 PHE A O 1
ATOM 634 N N . SER A 1 80 ? 14.670 -7.346 -8.733 1.00 70.50 80 SER A N 1
ATOM 635 C CA . SER A 1 80 ? 13.399 -7.756 -8.135 1.00 70.50 80 SER A CA 1
ATOM 636 C C . SER A 1 80 ? 13.124 -9.218 -8.473 1.00 70.50 80 SER A C 1
ATOM 638 O O . SER A 1 80 ? 13.169 -9.626 -9.633 1.00 70.50 80 SER A O 1
ATOM 640 N N . LYS A 1 81 ? 12.883 -10.026 -7.436 1.00 71.94 81 LYS A N 1
ATOM 641 C CA . LYS A 1 81 ? 12.529 -11.442 -7.563 1.00 71.94 81 LYS A CA 1
ATOM 642 C C . LYS A 1 81 ? 11.042 -11.586 -7.280 1.00 71.94 81 LYS A C 1
ATOM 644 O O . LYS A 1 81 ? 10.579 -11.185 -6.217 1.00 71.94 81 LYS A O 1
ATOM 649 N N . PHE A 1 82 ? 10.312 -12.163 -8.224 1.00 68.00 82 PHE A N 1
ATOM 650 C CA . PHE A 1 82 ? 8.873 -12.372 -8.110 1.00 68.00 82 PHE A CA 1
ATOM 651 C C . PHE A 1 82 ? 8.578 -13.856 -7.941 1.00 68.00 82 PHE A C 1
ATOM 653 O O . PHE A 1 82 ? 9.189 -14.693 -8.605 1.00 68.00 82 PHE A O 1
ATOM 660 N N . GLN A 1 83 ? 7.632 -14.166 -7.060 1.00 69.75 83 GLN A N 1
ATOM 661 C CA . GLN A 1 83 ? 7.085 -15.506 -6.919 1.00 69.75 83 GLN A CA 1
ATOM 662 C C . GLN A 1 83 ? 5.657 -15.504 -7.481 1.00 69.75 83 GLN A C 1
ATOM 664 O O . GLN A 1 83 ? 4.836 -14.715 -7.011 1.00 69.75 83 GLN A O 1
ATOM 669 N N . PRO A 1 84 ? 5.353 -16.329 -8.497 1.00 64.81 84 PRO A N 1
ATOM 670 C CA . PRO A 1 84 ? 4.001 -16.438 -9.027 1.00 64.81 84 PRO A CA 1
ATOM 671 C C . PRO A 1 84 ? 3.075 -17.086 -7.989 1.00 64.81 84 PRO A C 1
ATOM 673 O O . PRO A 1 84 ? 3.452 -18.051 -7.326 1.00 64.81 84 PRO A O 1
ATOM 676 N N . LEU A 1 85 ? 1.868 -16.533 -7.850 1.00 64.69 85 LEU A N 1
ATOM 677 C CA . LEU A 1 85 ? 0.847 -17.017 -6.913 1.00 64.69 85 LEU A CA 1
ATOM 678 C C . LEU A 1 85 ? 0.047 -18.207 -7.478 1.00 64.69 85 LEU A C 1
ATOM 680 O O . LEU A 1 85 ? -0.457 -19.015 -6.707 1.00 64.69 85 LEU A O 1
ATOM 684 N N . SER A 1 86 ? -0.054 -18.317 -8.807 1.00 64.81 86 SER A N 1
ATOM 685 C CA . SER A 1 86 ? -0.727 -19.416 -9.509 1.00 64.81 86 SER A CA 1
ATOM 686 C C . SER A 1 86 ? 0.137 -19.945 -10.653 1.00 64.81 86 SER A C 1
ATOM 688 O O . SER A 1 86 ? 0.909 -19.195 -11.260 1.00 64.81 86 SER A O 1
ATOM 690 N N . VAL A 1 87 ? -0.029 -21.234 -10.955 1.00 61.38 87 VAL A N 1
ATOM 691 C CA . VAL A 1 87 ? 0.582 -21.914 -12.105 1.00 61.38 87 VAL A CA 1
ATOM 692 C C . VAL A 1 87 ? 0.090 -21.357 -13.444 1.00 61.38 87 VAL A C 1
ATOM 694 O O . VAL A 1 87 ? 0.840 -21.402 -14.412 1.00 61.38 87 VAL A O 1
ATOM 697 N N . ASP A 1 88 ? -1.081 -20.707 -13.471 1.00 60.22 88 ASP A N 1
ATOM 698 C CA . ASP A 1 88 ? -1.657 -20.070 -14.671 1.00 60.22 88 ASP A CA 1
ATOM 699 C C . ASP A 1 88 ? -0.757 -18.964 -15.254 1.00 60.22 88 ASP A C 1
ATOM 701 O O . ASP A 1 88 ? -0.872 -18.586 -16.417 1.00 60.22 88 ASP A O 1
ATOM 705 N N . PHE A 1 89 ? 0.164 -18.425 -14.446 1.00 55.28 89 PHE A N 1
ATOM 706 C CA . PHE A 1 89 ? 1.119 -17.410 -14.892 1.00 55.28 89 PHE A CA 1
ATOM 707 C C . PHE A 1 89 ? 2.309 -18.004 -15.668 1.00 55.28 89 PHE A C 1
ATOM 709 O O . PHE A 1 89 ? 3.019 -17.263 -16.350 1.00 55.28 89 PHE A O 1
ATOM 716 N N . LEU A 1 90 ? 2.546 -19.320 -15.572 1.00 55.66 90 LEU A N 1
ATOM 717 C CA . LEU A 1 90 ? 3.578 -20.013 -16.352 1.00 55.66 90 LEU A CA 1
ATOM 718 C C . LEU A 1 90 ? 3.137 -20.301 -17.795 1.00 55.66 90 LEU A C 1
ATOM 720 O O . LEU A 1 90 ? 4.002 -20.403 -18.661 1.00 55.66 90 LEU A O 1
ATOM 724 N N . ASP A 1 91 ? 1.828 -20.352 -18.065 1.00 54.19 91 ASP A N 1
ATOM 725 C CA . ASP A 1 91 ? 1.271 -20.621 -19.403 1.00 54.19 91 ASP A CA 1
ATOM 726 C C . ASP A 1 91 ? 1.254 -19.387 -20.323 1.00 54.19 91 ASP A C 1
ATOM 728 O O . ASP A 1 91 ? 0.876 -19.453 -21.495 1.00 54.19 91 ASP A O 1
ATOM 732 N N . ILE A 1 92 ? 1.704 -18.236 -19.820 1.00 61.06 92 ILE A N 1
ATOM 733 C CA . ILE A 1 92 ? 1.819 -17.015 -20.611 1.00 61.06 92 ILE A CA 1
ATOM 734 C C . ILE A 1 92 ? 3.095 -17.095 -21.453 1.00 61.06 92 ILE A C 1
ATOM 736 O O . ILE A 1 92 ? 4.203 -17.114 -20.927 1.00 61.06 92 ILE A O 1
ATOM 740 N N . THR A 1 93 ? 2.950 -17.058 -22.779 1.00 58.28 93 THR A N 1
ATOM 741 C CA . THR A 1 93 ? 4.027 -17.256 -23.774 1.00 58.28 93 THR A CA 1
ATOM 742 C C . THR A 1 93 ? 5.180 -16.241 -23.668 1.00 58.28 93 THR A C 1
ATOM 744 O O . THR A 1 93 ? 6.268 -16.479 -24.189 1.00 58.28 93 THR A O 1
ATOM 747 N N . ASN A 1 94 ? 4.976 -15.107 -22.984 1.00 55.50 94 ASN A N 1
ATOM 748 C CA . ASN A 1 94 ? 6.028 -14.141 -22.662 1.00 55.50 94 ASN A CA 1
ATOM 749 C C . ASN A 1 94 ? 5.818 -13.514 -21.266 1.00 55.50 94 ASN A C 1
ATOM 751 O O . ASN A 1 94 ? 5.313 -12.391 -21.155 1.00 55.50 94 ASN A O 1
ATOM 755 N N . PRO A 1 95 ? 6.233 -14.195 -20.183 1.00 53.06 95 PRO A N 1
ATOM 756 C CA . PRO A 1 95 ? 5.989 -13.725 -18.820 1.00 53.06 95 PRO A CA 1
ATOM 757 C C . PRO A 1 95 ? 6.756 -12.427 -18.502 1.00 53.06 95 PRO A C 1
ATOM 759 O O . PRO A 1 95 ? 6.318 -11.650 -17.656 1.00 53.06 95 PRO A O 1
ATOM 762 N N . LYS A 1 96 ? 7.843 -12.120 -19.238 1.00 53.00 96 LYS A N 1
ATOM 763 C CA . LYS A 1 96 ? 8.625 -10.877 -19.088 1.00 53.00 96 LYS A CA 1
ATOM 764 C C . LYS A 1 96 ? 7.904 -9.613 -19.557 1.00 53.00 96 LYS A C 1
ATOM 766 O O . LYS A 1 96 ? 8.107 -8.556 -18.965 1.00 53.00 96 LYS A O 1
ATOM 771 N N . ALA A 1 97 ? 7.072 -9.710 -20.593 1.00 51.16 97 ALA A N 1
ATOM 772 C CA . ALA A 1 97 ? 6.335 -8.566 -21.142 1.00 51.16 97 ALA A CA 1
ATOM 773 C C . ALA A 1 97 ? 5.105 -8.186 -20.304 1.00 51.16 97 ALA A C 1
ATOM 775 O O . ALA A 1 97 ? 4.608 -7.066 -20.391 1.00 51.16 97 ALA A O 1
ATOM 776 N N . VAL A 1 98 ? 4.635 -9.111 -19.469 1.00 51.19 98 VAL A N 1
ATOM 777 C CA . VAL A 1 98 ? 3.449 -8.930 -18.631 1.00 51.19 98 VAL A CA 1
ATOM 778 C C . VAL A 1 98 ? 3.791 -8.249 -17.303 1.00 51.19 98 VAL A C 1
ATOM 780 O O . VAL A 1 98 ? 2.946 -7.557 -16.742 1.00 51.19 98 VAL A O 1
ATOM 783 N N . TYR A 1 99 ? 5.044 -8.324 -16.836 1.00 51.66 99 TYR A N 1
ATOM 784 C CA . TYR A 1 99 ? 5.482 -7.625 -15.622 1.00 51.66 99 TYR A CA 1
ATOM 785 C C . TYR A 1 99 ? 5.178 -6.114 -15.624 1.00 51.66 99 TYR A C 1
ATOM 787 O O . TYR A 1 99 ? 4.586 -5.657 -14.651 1.00 51.66 99 TYR A O 1
ATOM 795 N N . PRO A 1 100 ? 5.482 -5.323 -16.672 1.00 46.12 100 PRO A N 1
ATOM 796 C CA . PRO A 1 100 ? 5.114 -3.903 -16.698 1.00 46.12 100 PRO A CA 1
ATOM 797 C C . PRO A 1 100 ? 3.614 -3.636 -16.926 1.00 46.12 100 PRO A C 1
ATOM 799 O O . PRO A 1 100 ? 3.182 -2.500 -16.758 1.00 46.12 100 PRO A O 1
ATOM 802 N N . LEU A 1 101 ? 2.821 -4.644 -17.318 1.00 38.44 101 LEU A N 1
ATOM 803 C CA . LEU A 1 101 ? 1.382 -4.505 -17.587 1.00 38.44 101 LEU A CA 1
ATOM 804 C C . LEU A 1 101 ? 0.505 -4.893 -16.384 1.00 38.44 101 LEU A C 1
ATOM 806 O O . LEU A 1 101 ? -0.590 -4.352 -16.232 1.00 38.44 101 LEU A O 1
ATOM 810 N N . VAL A 1 102 ? 0.983 -5.797 -15.522 1.00 37.09 102 VAL A N 1
ATOM 811 C CA . VAL A 1 102 ? 0.281 -6.241 -14.298 1.00 37.09 102 VAL A CA 1
ATOM 812 C C . VAL A 1 102 ? 0.612 -5.352 -13.089 1.00 37.09 102 VAL A C 1
ATOM 814 O O . VAL A 1 102 ? -0.079 -5.412 -12.073 1.00 37.09 102 VAL A O 1
ATOM 817 N N . TRP A 1 103 ? 1.608 -4.467 -13.217 1.00 39.00 103 TRP A N 1
ATOM 818 C CA . TRP A 1 103 ? 1.877 -3.372 -12.278 1.00 39.00 103 TRP A CA 1
ATOM 819 C C . TRP A 1 103 ? 1.136 -2.097 -12.656 1.00 39.00 103 TRP A C 1
ATOM 821 O O . TRP A 1 103 ? 1.251 -1.615 -13.800 1.00 39.00 103 TRP A O 1
#

InterPro domains:
  IPR004854 Ubiquitin fusion degradation protein UFD1-like [PTHR12555] (13-98)
  IPR042299 UFD1-like, Nn domain [G3DSA:2.40.40.50] (7-74)
  IPR055417 Ubiquitin fusion degradation protein UFD1, N-terminal subdomain 1 [PF03152] (13-75)